Protein AF-A0A623MMV1-F1 (afdb_monomer_lite)

pLDDT: mean 96.51, std 3.62, range [70.44, 98.75]

Organism: Salmonella enterica (NCBI:txid28901)

Radius of gyration: 19.94 Å; chains: 1; bounding box: 43×32×54 Å

Sequence (131 aa):
MFVDGDFSKGQRKALGKLEQNYRNIKVIYNSDLNYSMYDKKLTTIYLENITKLEAQSASERDEVLLNGVKKSLEDVLKNNPEETLISSHNKDKGHLWFDFYRNLFLLKGSDVFLEAGKPGCHHLQPGGGCI

Foldseek 3Di:
DEDEDDDDPVRVVVLVVVCVVPVPDDYAYPVLDDLVVVKDFLLVVLVVVLVVQVPDDPVPHPPVVNVVSVVVNVVCVVPPRRDMPLNVLVVDPDPSVVVVVVVSDQVQALCSCVSRVPPPSVPRDGVHGHD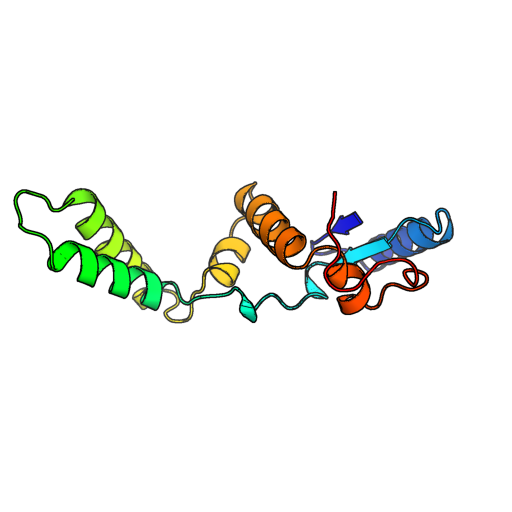

InterPro domains:
  IPR057545 Protein-arginine N-acetylglucosaminyltransferase SseK/NleB [PF24688] (1-131)

Structure (mmCIF, N/CA/C/O backbone):
data_AF-A0A623MMV1-F1
#
_entry.id   AF-A0A623MMV1-F1
#
loop_
_atom_site.group_PDB
_atom_site.id
_atom_site.type_symbol
_atom_site.label_atom_id
_atom_site.label_alt_id
_atom_site.label_comp_id
_atom_site.label_asym_id
_atom_site.label_entity_id
_atom_site.label_seq_id
_atom_site.pdbx_PDB_ins_code
_atom_site.Cartn_x
_atom_site.Cartn_y
_atom_site.Cartn_z
_atom_site.occupancy
_atom_site.B_iso_or_equiv
_atom_site.auth_seq_id
_atom_site.auth_comp_id
_atom_site.auth_asym_id
_atom_site.auth_atom_id
_atom_site.pdbx_PDB_model_num
ATOM 1 N N . MET A 1 1 ? 5.323 4.405 -17.449 1.00 96.88 1 MET A N 1
ATOM 2 C CA . MET A 1 1 ? 4.519 3.180 -17.265 1.00 96.88 1 MET A CA 1
ATOM 3 C C . MET A 1 1 ? 4.871 2.585 -15.920 1.00 96.88 1 MET A C 1
ATOM 5 O O . MET A 1 1 ? 5.975 2.080 -15.763 1.00 96.88 1 MET A O 1
ATOM 9 N N . PHE A 1 2 ? 3.958 2.694 -14.965 1.00 98.12 2 PHE A N 1
ATOM 10 C CA . PHE A 1 2 ? 4.076 2.070 -13.653 1.00 98.12 2 PHE A CA 1
ATOM 11 C C . PHE A 1 2 ? 3.477 0.663 -13.725 1.00 98.12 2 PHE A C 1
ATOM 13 O O . PHE A 1 2 ? 2.348 0.512 -14.192 1.00 98.12 2 PHE A O 1
ATOM 20 N N . VAL A 1 3 ? 4.259 -0.359 -13.380 1.00 97.75 3 VAL A N 1
ATOM 21 C CA . VAL A 1 3 ? 3.890 -1.770 -13.552 1.00 97.75 3 VAL A CA 1
ATOM 22 C C . VAL A 1 3 ? 4.239 -2.579 -12.316 1.00 97.75 3 VAL A C 1
ATOM 24 O O . VAL A 1 3 ? 5.187 -2.267 -11.602 1.00 97.75 3 VAL A O 1
ATOM 27 N N . ASP A 1 4 ? 3.511 -3.664 -12.102 1.00 96.88 4 ASP A N 1
ATOM 28 C CA . ASP A 1 4 ? 3.825 -4.648 -11.076 1.00 96.88 4 ASP A CA 1
ATOM 29 C C . ASP A 1 4 ? 3.196 -5.997 -11.446 1.00 96.88 4 ASP A C 1
ATOM 31 O O . ASP A 1 4 ? 2.317 -6.067 -12.311 1.00 96.88 4 ASP A O 1
ATOM 35 N N . GLY A 1 5 ? 3.699 -7.067 -10.842 1.00 93.62 5 GLY A N 1
ATOM 36 C CA . GLY A 1 5 ? 3.319 -8.444 -11.121 1.00 93.62 5 GLY A CA 1
ATOM 37 C C . GLY A 1 5 ? 4.522 -9.373 -11.269 1.00 93.62 5 GLY A C 1
ATOM 38 O O . GLY A 1 5 ? 5.667 -8.949 -11.464 1.00 93.62 5 GLY A O 1
ATOM 39 N N . ASP A 1 6 ? 4.244 -10.675 -11.216 1.00 95.69 6 ASP A N 1
ATOM 40 C CA . ASP A 1 6 ? 5.247 -11.727 -11.392 1.00 95.69 6 ASP A CA 1
ATOM 41 C C . ASP A 1 6 ? 5.625 -11.897 -12.876 1.00 95.69 6 ASP A C 1
ATOM 43 O O . ASP A 1 6 ? 5.226 -12.833 -13.571 1.00 95.69 6 ASP A O 1
ATOM 47 N N . PHE A 1 7 ? 6.346 -10.907 -13.408 1.00 97.44 7 PHE A N 1
ATOM 48 C CA . PHE A 1 7 ? 6.806 -10.910 -14.791 1.00 97.44 7 PHE A CA 1
ATOM 49 C C . PHE A 1 7 ? 7.976 -11.872 -14.991 1.00 97.44 7 PHE A C 1
ATOM 51 O O . PHE A 1 7 ? 9.051 -11.717 -14.401 1.00 97.44 7 PHE A O 1
ATOM 58 N N . SER A 1 8 ? 7.825 -12.772 -15.960 1.00 98.12 8 SER A N 1
ATOM 59 C CA . SER A 1 8 ? 8.913 -13.614 -16.452 1.00 98.12 8 SER A CA 1
ATOM 60 C C . SER A 1 8 ? 10.087 -12.788 -16.995 1.00 98.12 8 SER A C 1
ATOM 62 O O . SER A 1 8 ? 9.943 -11.652 -17.461 1.00 98.12 8 SER A O 1
ATOM 64 N N . LYS A 1 9 ? 11.274 -13.408 -17.052 1.00 97.81 9 LYS A N 1
ATOM 65 C CA . LYS A 1 9 ? 12.470 -12.803 -17.672 1.00 97.81 9 LYS A CA 1
ATOM 66 C C . LYS A 1 9 ? 12.211 -12.342 -19.114 1.00 97.81 9 LYS A C 1
ATOM 68 O O . LYS A 1 9 ? 12.740 -11.315 -19.529 1.00 97.81 9 LYS A O 1
ATOM 73 N N . GLY A 1 10 ? 11.405 -13.090 -19.874 1.00 98.50 10 GLY A N 1
ATOM 74 C CA . GLY A 1 10 ? 11.031 -12.739 -21.247 1.00 98.50 10 GLY A CA 1
ATOM 75 C C . GLY A 1 10 ? 10.174 -11.473 -21.318 1.00 98.50 10 GLY A C 1
ATOM 76 O O . GLY A 1 10 ? 10.473 -10.578 -22.106 1.00 98.50 10 GLY A O 1
ATOM 77 N N . GLN A 1 11 ? 9.170 -11.354 -20.445 1.00 98.50 11 GLN A N 1
ATOM 78 C CA . GLN A 1 11 ? 8.321 -10.160 -20.351 1.00 98.50 11 GLN A CA 1
ATOM 79 C C . GLN A 1 11 ? 9.123 -8.925 -19.919 1.00 98.50 11 GLN A 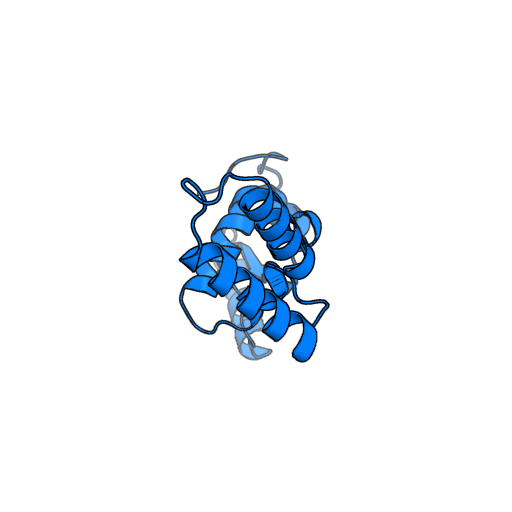C 1
ATOM 81 O O . GLN A 1 11 ? 9.003 -7.875 -20.546 1.00 98.50 11 GLN A O 1
ATOM 86 N N . ARG A 1 12 ? 10.020 -9.055 -18.930 1.00 98.19 12 ARG A N 1
ATOM 87 C CA . ARG A 1 12 ? 10.913 -7.954 -18.517 1.00 98.19 12 ARG A CA 1
ATOM 88 C C . ARG A 1 12 ? 11.840 -7.499 -19.651 1.00 98.19 12 ARG A C 1
ATOM 90 O O . ARG A 1 12 ? 12.029 -6.301 -19.843 1.00 98.19 12 ARG A O 1
ATOM 97 N N . LYS A 1 13 ? 12.365 -8.429 -20.462 1.00 98.38 13 LYS A N 1
ATOM 98 C CA . LYS A 1 13 ? 13.133 -8.088 -21.678 1.00 98.38 13 LYS A CA 1
ATOM 99 C C . LYS A 1 13 ? 12.283 -7.350 -22.715 1.00 98.38 13 LYS A C 1
ATOM 101 O O . LYS A 1 13 ? 12.775 -6.409 -23.332 1.00 98.38 13 LYS A O 1
ATOM 106 N N . ALA A 1 14 ? 11.027 -7.752 -22.907 1.00 98.56 14 ALA A N 1
ATOM 107 C CA . ALA A 1 14 ? 10.112 -7.074 -23.824 1.00 98.56 14 ALA A CA 1
ATOM 108 C C . ALA A 1 14 ? 9.802 -5.638 -23.366 1.00 98.56 14 ALA A C 1
ATOM 110 O O . ALA A 1 14 ? 9.847 -4.722 -24.185 1.00 98.56 14 ALA A O 1
ATOM 111 N N . LEU A 1 15 ? 9.587 -5.427 -22.061 1.00 98.38 15 LEU A N 1
ATOM 112 C CA . LEU A 1 15 ? 9.450 -4.093 -21.463 1.00 98.38 15 LEU A CA 1
ATOM 113 C C . LEU A 1 15 ? 10.713 -3.244 -21.679 1.00 98.38 15 LEU A C 1
ATOM 115 O O . LEU A 1 15 ? 10.612 -2.094 -22.091 1.00 98.38 15 LEU A O 1
ATOM 119 N N . GLY A 1 16 ? 11.906 -3.821 -21.512 1.00 97.75 16 GLY A N 1
ATOM 120 C CA . GLY A 1 16 ? 13.158 -3.121 -21.827 1.00 97.75 16 GLY A CA 1
ATOM 121 C C . GLY A 1 16 ? 13.284 -2.747 -23.310 1.00 97.75 16 GLY A C 1
ATOM 122 O O . GLY A 1 16 ? 13.710 -1.642 -23.642 1.00 97.75 16 GLY A O 1
ATOM 123 N N . LYS A 1 17 ? 12.859 -3.628 -24.225 1.00 98.31 17 LYS A N 1
ATOM 124 C CA . LYS A 1 17 ? 12.825 -3.327 -25.667 1.00 98.31 17 LYS A CA 1
ATOM 125 C C . LYS A 1 17 ? 11.829 -2.209 -25.995 1.00 98.31 17 LYS A C 1
ATOM 127 O O . LYS A 1 17 ? 12.103 -1.398 -26.875 1.00 98.31 17 LYS A O 1
ATOM 132 N N . LEU A 1 18 ? 10.707 -2.129 -25.277 1.00 98.38 18 LEU A N 1
ATOM 133 C CA . LEU A 1 18 ? 9.758 -1.021 -25.395 1.00 98.38 18 LEU A CA 1
ATOM 134 C C . LEU A 1 18 ? 10.416 0.320 -25.028 1.00 98.38 18 LEU A C 1
ATOM 136 O O . LEU A 1 18 ? 10.291 1.274 -25.792 1.00 98.38 18 LEU A O 1
ATOM 140 N N . GLU A 1 19 ? 11.173 0.379 -23.926 1.00 97.88 19 GLU A N 1
ATOM 141 C CA . GLU A 1 19 ? 11.927 1.586 -23.533 1.00 97.88 19 GLU A CA 1
ATOM 142 C C . GLU A 1 19 ? 13.009 1.976 -24.557 1.00 97.88 19 GLU A C 1
ATOM 144 O O . GLU A 1 19 ? 13.289 3.159 -24.752 1.00 97.88 19 GLU A O 1
ATOM 149 N N . GLN A 1 20 ? 13.618 0.999 -25.240 1.00 97.25 20 GLN A N 1
ATOM 150 C CA . GLN A 1 20 ? 14.597 1.253 -26.305 1.00 97.25 20 GLN A CA 1
ATOM 151 C C . GLN A 1 20 ? 13.943 1.809 -27.575 1.00 97.25 20 GLN A C 1
ATOM 153 O O . GLN A 1 20 ? 14.456 2.761 -28.166 1.00 97.25 20 GLN A O 1
ATOM 158 N N . ASN A 1 21 ? 12.815 1.222 -27.983 1.00 98.25 21 ASN A N 1
ATOM 159 C CA . ASN A 1 21 ? 12.070 1.632 -29.173 1.00 98.25 21 ASN A CA 1
ATOM 160 C C . ASN A 1 21 ? 11.456 3.029 -29.006 1.00 98.25 21 ASN A C 1
ATOM 162 O O . ASN A 1 21 ? 11.416 3.803 -29.961 1.00 98.25 21 ASN A O 1
ATOM 166 N N . TYR A 1 22 ? 11.015 3.365 -27.793 1.00 97.75 22 TYR A N 1
ATOM 167 C CA . TYR A 1 22 ? 10.395 4.644 -27.466 1.00 97.75 22 TYR A CA 1
ATOM 168 C C . TYR A 1 22 ? 11.121 5.274 -26.278 1.00 97.75 22 TYR A C 1
ATOM 170 O O . TYR A 1 22 ? 10.785 5.034 -25.122 1.00 97.75 22 TYR A O 1
ATOM 178 N N . ARG A 1 23 ? 12.131 6.105 -26.562 1.00 94.69 23 ARG A N 1
ATOM 179 C CA . ARG A 1 23 ? 13.074 6.631 -25.550 1.00 94.69 23 ARG A CA 1
ATOM 180 C C . ARG A 1 23 ? 12.432 7.443 -24.418 1.00 94.69 23 ARG A C 1
ATOM 182 O O . ARG A 1 23 ? 13.049 7.607 -23.362 1.00 94.69 23 ARG A O 1
ATOM 189 N N . ASN A 1 24 ? 11.239 7.987 -24.643 1.00 95.56 24 ASN A N 1
ATOM 190 C CA . ASN A 1 24 ? 10.455 8.712 -23.644 1.00 95.56 24 ASN A CA 1
ATOM 191 C C . ASN A 1 24 ? 9.658 7.777 -22.719 1.00 95.56 24 ASN A C 1
ATOM 193 O O . ASN A 1 24 ? 9.278 8.198 -21.630 1.00 95.56 24 ASN A O 1
ATOM 197 N N . ILE A 1 25 ? 9.430 6.517 -23.102 1.00 97.88 25 ILE A N 1
ATOM 198 C CA . ILE A 1 25 ? 8.807 5.528 -22.224 1.00 97.88 25 ILE A CA 1
ATOM 199 C C . ILE A 1 25 ? 9.807 5.137 -21.140 1.00 97.88 25 ILE A C 1
ATOM 201 O O . ILE A 1 25 ? 10.934 4.729 -21.419 1.00 97.88 25 ILE A O 1
ATOM 205 N N . LYS A 1 26 ? 9.358 5.250 -19.889 1.00 97.94 26 LYS A N 1
ATOM 206 C CA . LYS A 1 26 ? 10.044 4.735 -18.705 1.00 97.94 26 LYS A CA 1
ATOM 207 C C . LYS A 1 26 ? 9.155 3.694 -18.043 1.00 97.94 26 LYS A C 1
ATOM 209 O O . LYS A 1 26 ? 8.024 4.009 -17.668 1.00 97.94 26 LYS A O 1
ATOM 214 N N . VAL A 1 27 ? 9.638 2.463 -17.939 1.00 98.31 27 VAL A N 1
ATOM 215 C CA . VAL A 1 27 ? 8.976 1.377 -17.205 1.00 98.31 27 VAL A CA 1
ATOM 216 C C . VAL A 1 27 ? 9.512 1.378 -15.778 1.00 98.31 27 VAL A C 1
ATOM 218 O O . VAL A 1 27 ? 10.721 1.275 -15.578 1.00 98.31 27 VAL A O 1
ATOM 221 N N . ILE A 1 28 ? 8.624 1.531 -14.802 1.00 98.44 28 ILE A N 1
ATOM 222 C CA . ILE A 1 28 ? 8.944 1.571 -13.373 1.00 98.44 28 ILE A CA 1
ATOM 223 C C . ILE A 1 28 ? 8.225 0.398 -12.718 1.00 98.44 28 ILE A C 1
ATOM 225 O O . ILE A 1 28 ? 6.998 0.328 -12.803 1.00 98.44 28 ILE A O 1
ATOM 229 N N . TYR A 1 29 ? 8.978 -0.515 -12.104 1.00 98.25 29 TYR A N 1
ATOM 230 C CA . TYR A 1 29 ? 8.395 -1.610 -11.337 1.00 98.25 29 TYR A CA 1
ATOM 231 C C . TYR A 1 29 ? 8.080 -1.119 -9.923 1.00 98.25 29 TYR A C 1
ATOM 233 O O . TYR A 1 29 ? 8.927 -0.503 -9.284 1.00 98.25 29 TYR A O 1
ATOM 241 N N . ASN A 1 30 ? 6.881 -1.406 -9.421 1.00 97.62 30 ASN A N 1
ATOM 242 C CA . ASN A 1 30 ? 6.474 -1.063 -8.054 1.00 97.62 30 ASN A CA 1
ATOM 243 C C . ASN A 1 30 ? 7.431 -1.620 -6.992 1.00 97.62 30 ASN A C 1
ATOM 245 O O . ASN A 1 30 ? 7.735 -0.938 -6.020 1.00 97.62 30 ASN A O 1
ATOM 249 N N . SER A 1 31 ? 7.975 -2.816 -7.234 1.00 95.81 31 SER A N 1
ATOM 250 C CA . SER A 1 31 ? 8.984 -3.455 -6.383 1.00 95.81 31 SER A CA 1
ATOM 251 C C . SER A 1 31 ? 10.283 -2.662 -6.227 1.00 95.81 31 SER A C 1
ATOM 253 O O . SER A 1 31 ? 11.042 -2.936 -5.302 1.00 95.81 31 SER A O 1
ATOM 255 N N . ASP A 1 32 ? 10.562 -1.725 -7.136 1.00 96.81 32 ASP A N 1
ATOM 256 C CA . ASP A 1 32 ? 11.799 -0.939 -7.144 1.00 96.81 32 ASP A CA 1
ATOM 257 C C . ASP A 1 32 ? 11.650 0.370 -6.346 1.00 96.81 32 ASP A C 1
ATOM 259 O O . ASP A 1 32 ? 12.613 1.123 -6.214 1.00 96.81 32 ASP A O 1
ATOM 263 N N . LEU A 1 33 ? 10.452 0.656 -5.823 1.00 97.81 33 LEU A N 1
ATOM 264 C CA . LEU A 1 33 ? 10.133 1.866 -5.071 1.00 97.81 33 LEU A CA 1
ATOM 265 C C . LEU A 1 33 ? 9.920 1.550 -3.588 1.00 97.81 33 LEU A C 1
ATOM 267 O O . LEU A 1 33 ? 9.313 0.543 -3.220 1.00 97.81 33 LEU A O 1
ATOM 271 N N . ASN A 1 34 ? 10.380 2.447 -2.717 1.00 97.81 34 ASN A N 1
ATOM 272 C CA . ASN A 1 34 ? 10.185 2.335 -1.281 1.00 97.81 34 ASN A CA 1
ATOM 273 C C . ASN A 1 34 ? 9.046 3.240 -0.801 1.00 97.81 34 ASN A C 1
ATOM 275 O O . ASN A 1 34 ? 9.155 4.469 -0.782 1.00 97.81 34 ASN A O 1
ATOM 279 N N . TYR A 1 35 ? 7.974 2.618 -0.324 1.00 98.12 35 TYR A N 1
ATOM 280 C CA . TYR A 1 35 ? 6.801 3.306 0.210 1.00 98.12 35 TYR A CA 1
ATOM 281 C C . TYR A 1 35 ? 6.699 3.274 1.738 1.00 98.12 35 TYR A C 1
ATOM 283 O O . TYR A 1 35 ? 5.721 3.782 2.280 1.00 98.12 35 TYR A O 1
ATOM 291 N N . SER A 1 36 ? 7.694 2.727 2.448 1.00 97.06 36 SER A N 1
ATOM 292 C CA . SER A 1 36 ? 7.628 2.530 3.905 1.00 97.06 36 SER A CA 1
ATOM 293 C C . SER A 1 36 ? 7.376 3.817 4.695 1.00 97.06 36 SER A C 1
ATOM 295 O O . SER A 1 36 ? 6.750 3.777 5.749 1.00 97.06 36 SER A O 1
ATOM 297 N N . MET A 1 37 ? 7.798 4.968 4.165 1.00 97.88 37 MET A N 1
ATOM 298 C CA . MET A 1 37 ? 7.551 6.282 4.770 1.00 97.88 37 MET A CA 1
ATOM 299 C C . MET A 1 37 ? 6.068 6.680 4.828 1.00 97.88 37 MET A C 1
ATOM 301 O O . MET A 1 37 ? 5.708 7.553 5.612 1.00 97.88 37 MET A O 1
ATOM 305 N N . TYR A 1 38 ? 5.218 6.062 4.005 1.00 98.12 38 TYR A N 1
ATOM 306 C CA . TYR A 1 38 ? 3.768 6.273 3.991 1.00 98.12 38 TYR A CA 1
ATOM 307 C C . TYR A 1 38 ? 3.005 5.144 4.688 1.00 98.12 38 TYR A C 1
ATOM 309 O O . TYR A 1 38 ? 1.775 5.162 4.721 1.00 98.12 38 TYR A O 1
ATOM 317 N N . ASP A 1 39 ? 3.712 4.140 5.206 1.00 98.38 39 ASP A N 1
ATOM 318 C CA . ASP A 1 39 ? 3.083 2.985 5.820 1.00 98.38 39 ASP A CA 1
ATOM 319 C C . ASP A 1 39 ? 2.694 3.252 7.277 1.00 98.38 39 ASP A C 1
ATOM 321 O O . ASP A 1 39 ? 3.282 4.082 7.974 1.00 98.38 39 ASP A O 1
ATOM 325 N N . LYS A 1 40 ? 1.702 2.508 7.761 1.00 98.62 40 LYS A N 1
ATOM 326 C CA . LYS A 1 40 ? 1.283 2.540 9.163 1.00 98.62 40 LYS A CA 1
ATOM 327 C C . LYS A 1 40 ? 0.710 1.189 9.565 1.00 98.62 40 LYS A C 1
ATOM 329 O O . LYS A 1 40 ? -0.051 0.585 8.811 1.00 98.62 40 LYS A O 1
ATOM 334 N N . LYS A 1 41 ? 1.053 0.723 10.768 1.00 98.62 41 LYS A N 1
ATOM 335 C CA . LYS A 1 41 ? 0.494 -0.510 11.340 1.00 98.62 41 LYS A CA 1
ATOM 336 C C . LYS A 1 41 ? -1.020 -0.394 11.524 1.00 98.62 41 LYS A C 1
ATOM 338 O O . LYS A 1 41 ? -1.504 0.603 12.067 1.00 98.62 41 LYS A O 1
ATOM 343 N N . LEU A 1 42 ? -1.755 -1.440 11.143 1.00 98.50 42 LEU A N 1
ATOM 344 C CA . LEU A 1 42 ? -3.208 -1.499 11.329 1.00 98.50 42 LEU A CA 1
ATOM 345 C C . LEU A 1 42 ? -3.582 -1.519 12.813 1.00 98.50 42 LEU A C 1
ATOM 347 O O . LEU A 1 42 ? -4.526 -0.846 13.215 1.00 98.50 42 LEU A O 1
ATOM 351 N N . THR A 1 43 ? -2.792 -2.203 13.646 1.00 98.56 43 THR A N 1
ATOM 352 C CA . THR A 1 43 ? -2.977 -2.216 15.106 1.00 98.56 43 THR A CA 1
ATOM 353 C C . THR A 1 43 ? -2.958 -0.806 15.697 1.00 98.56 43 THR A C 1
ATOM 355 O O . THR A 1 43 ? -3.836 -0.460 16.485 1.00 98.56 43 THR A O 1
ATOM 358 N N . THR A 1 44 ? -2.023 0.045 15.261 1.00 98.69 44 THR A N 1
ATOM 359 C CA . THR A 1 44 ? -1.965 1.456 15.664 1.00 98.69 44 THR A CA 1
ATOM 360 C C . THR A 1 44 ? -3.222 2.215 15.239 1.00 98.69 44 THR A C 1
ATOM 362 O O . THR A 1 44 ? -3.823 2.898 16.061 1.00 98.69 44 THR A O 1
ATOM 365 N N . ILE A 1 45 ? -3.657 2.063 13.983 1.00 98.69 45 ILE A N 1
ATOM 366 C CA . ILE A 1 45 ? -4.859 2.736 13.461 1.00 98.69 45 ILE A CA 1
ATOM 367 C C . ILE A 1 45 ? -6.107 2.327 14.251 1.00 98.69 45 ILE A C 1
ATOM 369 O O . ILE A 1 45 ? -6.922 3.178 14.613 1.00 98.69 45 ILE A O 1
ATOM 373 N N . TYR A 1 46 ? -6.273 1.037 14.535 1.00 98.75 46 TYR A N 1
ATOM 374 C CA . TYR A 1 46 ? -7.439 0.546 15.260 1.00 98.75 46 TYR A CA 1
ATOM 375 C C . TYR A 1 46 ? -7.445 0.991 16.721 1.00 98.75 46 TYR A C 1
ATOM 377 O O . TYR A 1 46 ? -8.480 1.449 17.196 1.00 98.75 46 TYR A O 1
ATOM 385 N N . LEU A 1 47 ? -6.306 0.936 17.420 1.00 98.75 47 LEU A N 1
ATOM 386 C CA . LEU A 1 47 ? -6.207 1.404 18.807 1.00 98.75 47 LEU A CA 1
ATOM 387 C C . LEU A 1 47 ? -6.490 2.909 18.931 1.00 98.75 47 LEU A C 1
ATOM 389 O O . LEU A 1 47 ? -7.221 3.319 19.835 1.00 98.75 47 LEU A O 1
ATOM 393 N N . GLU A 1 48 ? -5.977 3.726 18.003 1.00 98.69 48 GLU A N 1
ATOM 394 C CA . GLU A 1 48 ? -6.274 5.164 17.938 1.00 98.69 48 GLU A CA 1
ATOM 395 C C . GLU A 1 48 ? -7.781 5.422 17.764 1.00 98.69 48 GLU A C 1
ATOM 397 O O . GLU A 1 48 ? -8.354 6.255 18.468 1.00 98.69 48 GLU A O 1
ATOM 402 N N . ASN A 1 49 ? -8.446 4.685 16.865 1.00 98.62 49 ASN A N 1
ATOM 403 C CA . ASN A 1 49 ? -9.883 4.841 16.625 1.00 98.62 49 ASN A CA 1
ATOM 404 C C . ASN A 1 49 ? -10.742 4.329 17.786 1.00 98.62 49 ASN A C 1
ATOM 406 O O . ASN A 1 49 ? -11.709 4.995 18.146 1.00 98.62 49 ASN A O 1
ATOM 410 N N . ILE A 1 50 ? -10.384 3.198 18.402 1.00 98.69 50 ILE A N 1
ATOM 411 C CA . ILE A 1 50 ? -11.068 2.683 19.599 1.00 98.69 50 ILE A CA 1
ATOM 412 C C . ILE A 1 50 ? -10.983 3.716 20.719 1.00 98.69 50 ILE A C 1
ATOM 414 O O . ILE A 1 50 ? -12.014 4.103 21.256 1.00 98.69 50 ILE A O 1
ATOM 418 N N . THR A 1 51 ? -9.783 4.234 20.999 1.00 98.62 51 THR A N 1
ATOM 419 C CA . THR A 1 51 ? -9.575 5.260 22.032 1.00 98.62 51 THR A CA 1
ATOM 420 C C . THR A 1 51 ? -10.417 6.503 21.751 1.00 98.62 51 THR A C 1
ATOM 422 O O . THR A 1 51 ? -11.082 7.026 22.644 1.00 98.62 51 THR A O 1
ATOM 425 N N . LYS A 1 52 ? -10.433 6.965 20.494 1.00 98.31 52 LYS A N 1
ATOM 426 C CA . LYS A 1 52 ? -11.221 8.128 20.075 1.00 98.31 52 LYS A CA 1
ATOM 427 C C . LYS A 1 52 ? -12.727 7.909 20.248 1.00 98.31 52 LYS A C 1
ATOM 429 O O . LYS A 1 52 ? -13.409 8.821 20.704 1.00 98.31 52 LYS A O 1
ATOM 434 N N . LEU A 1 53 ? -13.244 6.735 19.884 1.00 98.19 53 LEU A N 1
ATOM 435 C CA . LEU A 1 53 ? -14.663 6.392 20.023 1.00 98.19 53 LEU A CA 1
ATOM 436 C C . LEU A 1 53 ? -15.048 6.216 21.497 1.00 98.19 53 LEU A C 1
ATOM 438 O O . LEU A 1 53 ? -16.064 6.744 21.935 1.00 98.19 53 LEU A O 1
ATOM 442 N N . GLU A 1 54 ? -14.225 5.535 22.292 1.00 97.56 54 GLU A N 1
ATOM 443 C CA . GLU A 1 54 ? -14.478 5.318 23.721 1.00 97.56 54 GLU A CA 1
ATOM 444 C C . GLU A 1 54 ? -14.417 6.609 24.549 1.00 97.56 54 GLU A C 1
ATOM 446 O O . GLU A 1 54 ? -15.078 6.700 25.582 1.00 97.56 54 GLU A O 1
ATOM 451 N N . ALA A 1 55 ? -13.706 7.634 24.072 1.00 98.00 55 ALA A N 1
ATOM 452 C CA . ALA A 1 55 ? -13.721 8.967 24.669 1.00 98.00 55 ALA A CA 1
ATOM 453 C C . ALA A 1 55 ? -15.043 9.733 24.446 1.00 98.00 55 ALA A C 1
ATOM 455 O O . ALA A 1 55 ? -15.304 10.710 25.147 1.00 98.00 55 ALA A O 1
ATOM 456 N N . GLN A 1 56 ? -15.879 9.320 23.486 1.00 97.69 56 GLN A N 1
ATOM 457 C CA . GLN A 1 56 ? -17.188 9.934 23.238 1.00 97.69 56 GLN A CA 1
ATOM 458 C C . GLN A 1 56 ? -18.237 9.458 24.247 1.00 97.69 56 GLN A C 1
ATOM 460 O O . GLN A 1 56 ? -18.148 8.350 24.792 1.00 97.69 56 GLN A O 1
ATOM 465 N N . SER A 1 57 ? -19.271 10.279 24.448 1.00 96.94 57 SER A N 1
ATOM 466 C CA . SER A 1 57 ? -20.451 9.893 25.219 1.00 96.94 57 SER A CA 1
ATOM 467 C C . SER A 1 57 ? -21.189 8.735 24.535 1.00 96.94 57 SER A C 1
ATOM 469 O O . SER A 1 57 ? -21.224 8.648 23.309 1.00 96.94 57 SER A O 1
ATOM 471 N N . ALA A 1 58 ? -21.813 7.844 25.311 1.00 94.75 58 ALA A N 1
ATOM 472 C CA . ALA A 1 58 ? -22.522 6.686 24.752 1.00 94.75 58 ALA A CA 1
ATOM 473 C C . ALA A 1 58 ? -23.661 7.080 23.790 1.00 94.75 58 ALA A C 1
ATOM 475 O O . ALA A 1 58 ? -23.981 6.331 22.877 1.00 94.75 58 ALA A O 1
ATOM 476 N N . SER A 1 59 ? -24.257 8.262 23.975 1.00 95.50 59 SER A N 1
ATOM 477 C CA . SER A 1 59 ? -25.306 8.798 23.100 1.00 95.50 59 SER A CA 1
ATOM 478 C C . SER A 1 59 ? -24.803 9.288 21.740 1.00 95.50 59 SER A C 1
ATOM 480 O O . SER A 1 59 ? -25.601 9.403 20.817 1.00 95.50 59 SER A O 1
ATOM 482 N N . GLU A 1 60 ? -23.514 9.603 21.611 1.00 96.44 60 GLU A N 1
ATOM 483 C CA . GLU A 1 60 ? -22.910 10.131 20.376 1.00 96.44 60 GLU A CA 1
ATOM 484 C C . GLU A 1 60 ? -21.991 9.115 19.692 1.00 96.44 60 GLU A C 1
ATOM 486 O O . GLU A 1 60 ? -21.598 9.300 18.539 1.00 96.44 60 GLU A O 1
ATOM 491 N N . ARG A 1 61 ? -21.620 8.055 20.411 1.00 97.75 61 ARG A N 1
ATOM 492 C CA . ARG A 1 61 ? -20.677 7.050 19.948 1.00 97.75 61 ARG A CA 1
ATOM 493 C C . ARG A 1 61 ? -21.304 6.143 18.898 1.00 97.75 61 ARG A C 1
ATOM 495 O O . ARG A 1 61 ? -22.358 5.548 19.113 1.00 97.75 61 ARG A O 1
ATOM 502 N N . ASP A 1 62 ? -20.589 5.950 17.794 1.00 98.12 62 ASP A N 1
ATOM 503 C CA . ASP A 1 62 ? -20.924 4.912 16.822 1.00 98.12 62 ASP A CA 1
ATOM 504 C C . ASP A 1 62 ? -20.503 3.532 17.357 1.00 98.12 62 ASP A C 1
ATOM 506 O O . ASP A 1 62 ? -19.370 3.074 17.178 1.00 98.12 62 ASP A O 1
ATOM 510 N N . GLU A 1 63 ? -21.428 2.874 18.056 1.00 97.75 63 GLU A N 1
ATOM 511 C CA . GLU A 1 63 ? -21.221 1.538 18.625 1.00 97.75 63 GLU A CA 1
ATOM 512 C C . GLU A 1 63 ? -21.052 0.452 17.549 1.00 97.75 63 GLU A C 1
ATOM 514 O O . GLU A 1 63 ? -20.376 -0.554 17.780 1.00 97.75 63 GLU A O 1
ATOM 519 N N . VAL A 1 64 ? -21.618 0.635 16.350 1.00 98.12 64 VAL A N 1
ATOM 520 C CA . VAL A 1 64 ? -21.443 -0.326 15.249 1.00 98.12 64 VAL A CA 1
ATOM 521 C C . VAL A 1 64 ? -20.008 -0.261 14.743 1.00 98.12 64 VAL A C 1
ATOM 523 O O . VAL A 1 64 ? -19.343 -1.297 14.636 1.00 98.12 64 VAL A O 1
ATOM 526 N N . LEU A 1 65 ? -19.500 0.949 14.503 1.00 98.25 65 LEU A N 1
ATOM 527 C CA . LEU A 1 65 ? -18.112 1.160 14.113 1.00 98.25 65 LEU A CA 1
ATOM 528 C C . LEU A 1 65 ? -17.149 0.692 15.207 1.00 98.25 65 LEU A C 1
ATOM 530 O O . LEU A 1 65 ? -16.193 -0.016 14.894 1.00 98.25 65 LEU A O 1
ATOM 534 N N . LEU A 1 66 ? -17.404 1.016 16.481 1.00 98.62 66 LEU A N 1
ATOM 535 C CA . LEU A 1 66 ? -16.542 0.589 17.589 1.00 98.62 66 LEU A CA 1
ATOM 536 C C . LEU A 1 66 ? -16.399 -0.938 17.637 1.00 98.62 66 LEU A C 1
ATOM 538 O O . LEU A 1 66 ? -15.281 -1.456 17.701 1.00 98.62 66 LEU A O 1
ATOM 542 N N . ASN A 1 67 ? -17.516 -1.663 17.567 1.00 98.38 67 ASN A N 1
ATOM 543 C CA . ASN A 1 67 ? -17.502 -3.124 17.580 1.00 98.38 67 ASN A CA 1
ATOM 544 C C . ASN A 1 67 ? -16.828 -3.703 16.326 1.00 98.38 67 ASN A C 1
ATOM 546 O O . ASN A 1 67 ? -16.069 -4.670 16.424 1.00 98.38 67 ASN A O 1
ATOM 550 N N . GLY A 1 68 ? -17.033 -3.081 15.159 1.00 98.69 68 GLY A N 1
ATOM 551 C CA . GLY A 1 68 ? -16.357 -3.456 13.915 1.00 98.69 68 GLY A CA 1
ATOM 552 C C . GLY A 1 68 ? -14.835 -3.284 13.976 1.00 98.69 68 GLY A C 1
ATOM 553 O O . GLY A 1 68 ? -14.091 -4.182 13.573 1.00 98.69 68 GLY A O 1
ATOM 554 N N . VAL A 1 69 ? -14.355 -2.167 14.531 1.00 98.56 69 VAL A N 1
ATOM 555 C CA . VAL A 1 69 ? -12.918 -1.893 14.695 1.00 98.56 69 VAL A CA 1
ATOM 556 C C . VAL A 1 69 ? -12.294 -2.836 15.725 1.00 98.56 69 VAL A C 1
ATOM 558 O O . VAL A 1 69 ? -11.220 -3.374 15.467 1.00 98.56 69 VAL A O 1
ATOM 561 N N . LYS A 1 70 ? -12.971 -3.110 16.851 1.00 98.69 70 LYS A N 1
ATOM 562 C CA . LYS A 1 70 ? -12.506 -4.093 17.849 1.00 98.69 70 LYS A CA 1
ATOM 563 C C . LYS A 1 70 ? -12.349 -5.487 17.247 1.00 98.69 70 LYS A C 1
ATOM 565 O O . LYS A 1 70 ? -11.315 -6.118 17.452 1.00 98.69 70 LYS A O 1
ATOM 570 N N . LYS A 1 71 ? -13.331 -5.932 16.458 1.00 98.62 71 LYS A N 1
ATOM 571 C CA . LYS A 1 71 ? -13.260 -7.215 15.751 1.00 98.62 71 LYS A CA 1
ATOM 572 C C . LYS A 1 71 ? -12.107 -7.251 14.744 1.00 98.62 71 LYS A C 1
ATOM 574 O O . LYS A 1 71 ? -11.341 -8.205 14.733 1.00 98.62 71 LYS A O 1
ATOM 579 N N . SER A 1 72 ? -11.940 -6.191 13.953 1.00 98.31 72 SER A N 1
ATOM 580 C CA . SER A 1 72 ? -10.845 -6.102 12.974 1.00 98.31 72 SER A CA 1
ATOM 581 C C . SER A 1 72 ? -9.470 -6.130 13.650 1.00 98.31 72 SER A C 1
ATOM 583 O O . SER A 1 72 ? -8.553 -6.794 13.173 1.00 98.31 72 SER A O 1
ATOM 585 N N . LEU A 1 73 ? -9.327 -5.453 14.794 1.00 98.62 73 LEU A N 1
ATOM 586 C CA . LEU A 1 73 ? -8.111 -5.504 15.603 1.00 98.62 73 LEU A CA 1
ATOM 587 C C . LEU A 1 73 ? -7.837 -6.913 16.133 1.00 98.62 73 LEU A C 1
ATOM 589 O O . LEU A 1 73 ? -6.702 -7.377 16.054 1.00 98.62 73 LEU A O 1
ATOM 593 N N . GLU A 1 74 ? -8.855 -7.593 16.658 1.00 98.56 74 GLU A N 1
ATOM 594 C CA . GLU A 1 74 ? -8.733 -8.975 17.125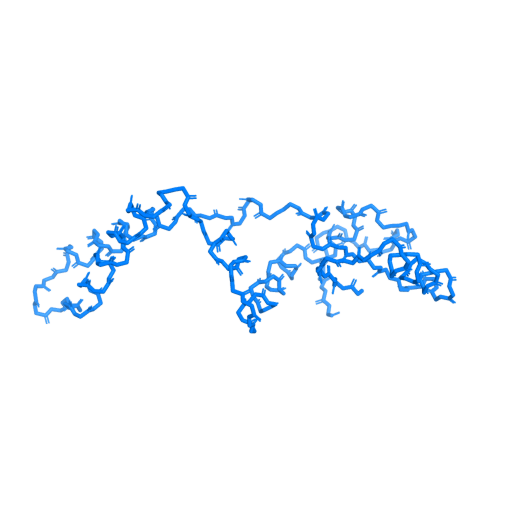 1.00 98.56 74 GLU A CA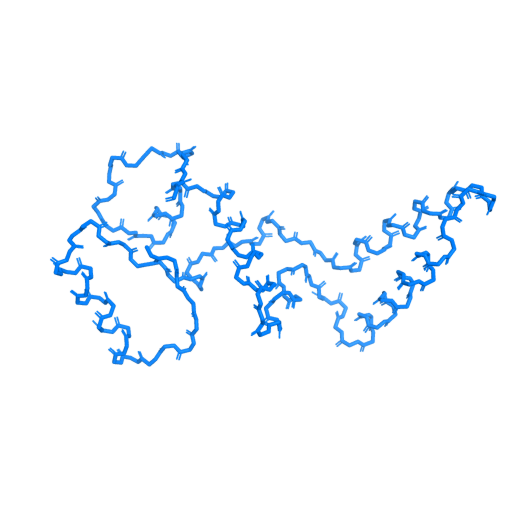 1
ATOM 595 C C . GLU A 1 74 ? -8.271 -9.909 15.996 1.00 98.56 74 GLU A C 1
ATOM 597 O O . GLU A 1 74 ? -7.355 -10.710 16.195 1.00 98.56 74 GLU A O 1
ATOM 602 N N . ASP A 1 75 ? -8.848 -9.770 14.801 1.00 98.31 75 ASP A N 1
ATOM 603 C CA . ASP A 1 75 ? -8.476 -10.564 13.630 1.00 98.31 75 ASP A CA 1
ATOM 604 C C . ASP A 1 75 ? -7.026 -10.291 13.190 1.00 98.31 75 ASP A C 1
ATOM 606 O O . ASP A 1 75 ? -6.283 -11.236 12.905 1.00 98.31 75 ASP A O 1
ATOM 610 N N . VAL A 1 76 ? -6.577 -9.030 13.196 1.00 98.00 76 VAL A N 1
ATOM 611 C CA . VAL A 1 76 ? -5.174 -8.678 12.907 1.00 98.00 76 VAL A CA 1
ATOM 612 C C . VAL A 1 76 ? -4.231 -9.265 13.957 1.00 98.00 76 VAL A C 1
ATOM 614 O O . VAL A 1 76 ? -3.234 -9.889 13.598 1.00 98.00 76 VAL A O 1
ATOM 617 N N . LEU A 1 77 ? -4.552 -9.145 15.248 1.00 98.12 77 LEU A N 1
ATOM 618 C CA . LEU A 1 77 ? -3.722 -9.685 16.331 1.00 98.12 77 LEU A CA 1
ATOM 619 C C . LEU A 1 77 ? -3.611 -11.217 16.294 1.00 98.12 77 LEU A C 1
ATOM 621 O O . LEU A 1 77 ? -2.581 -11.760 16.687 1.00 98.12 77 LEU A O 1
ATOM 625 N N . LYS A 1 78 ? -4.641 -11.921 15.814 1.00 98.38 78 LYS A N 1
ATOM 626 C CA . LYS A 1 78 ? -4.610 -13.384 15.658 1.00 98.38 78 LYS A CA 1
ATOM 627 C C . LYS A 1 78 ? -3.815 -13.841 14.438 1.00 98.38 78 LYS A C 1
ATOM 629 O O . LYS A 1 78 ? -3.145 -14.866 14.513 1.00 98.38 78 LYS A O 1
ATOM 634 N N . ASN A 1 79 ? -3.918 -13.122 13.320 1.00 97.31 79 ASN A N 1
ATOM 635 C CA . ASN A 1 79 ? -3.382 -13.578 12.036 1.00 97.31 79 ASN A CA 1
ATOM 636 C C . ASN A 1 79 ? -2.013 -12.971 11.698 1.00 97.31 79 ASN A C 1
ATOM 638 O O . ASN A 1 79 ? -1.112 -13.691 11.272 1.00 97.31 79 ASN A O 1
ATOM 642 N N . ASN A 1 80 ? -1.853 -11.653 11.849 1.00 97.38 80 ASN A N 1
ATOM 643 C CA . ASN A 1 80 ? -0.604 -10.945 11.575 1.00 97.38 80 ASN A CA 1
ATOM 644 C C . ASN A 1 80 ? -0.534 -9.602 12.340 1.00 97.38 80 ASN A C 1
ATOM 646 O O . ASN A 1 80 ? -0.910 -8.570 11.786 1.00 97.38 80 ASN A O 1
ATOM 650 N N . PRO A 1 81 ? -0.006 -9.570 13.578 1.00 97.56 81 PRO A N 1
ATOM 651 C CA . PRO A 1 81 ? 0.095 -8.342 14.381 1.00 97.56 81 PRO A CA 1
ATOM 652 C C . PRO A 1 81 ? 0.923 -7.215 13.744 1.00 97.56 81 PRO A C 1
ATOM 654 O O . PRO A 1 81 ? 0.754 -6.042 14.086 1.00 97.56 81 PRO A O 1
ATOM 657 N N . GLU A 1 82 ? 1.817 -7.575 12.822 1.00 97.94 82 GLU A N 1
ATOM 658 C CA . GLU A 1 82 ? 2.690 -6.653 12.097 1.00 97.94 82 GLU A CA 1
ATOM 659 C C . GLU A 1 82 ? 2.060 -6.153 10.791 1.00 97.94 82 GLU A C 1
ATOM 661 O O . GLU A 1 82 ? 2.728 -5.487 10.004 1.00 97.94 82 GLU A O 1
ATOM 666 N N . GLU A 1 83 ? 0.783 -6.461 10.539 1.00 98.19 83 GLU A N 1
ATOM 667 C CA . GLU A 1 83 ? 0.079 -5.983 9.357 1.00 98.19 83 GLU A CA 1
ATOM 668 C C . GLU A 1 83 ? -0.014 -4.454 9.323 1.00 98.19 83 GLU A C 1
ATOM 670 O O . GLU A 1 83 ? -0.272 -3.764 10.317 1.00 98.19 83 GLU A O 1
ATOM 675 N N . THR A 1 84 ? 0.200 -3.925 8.130 1.00 98.38 84 THR A N 1
ATOM 676 C CA . THR A 1 84 ? 0.283 -2.504 7.820 1.00 98.38 84 THR A CA 1
ATOM 677 C C . THR A 1 84 ? -0.680 -2.151 6.694 1.00 98.38 84 THR A C 1
ATOM 679 O O . THR A 1 84 ? -1.233 -3.039 6.044 1.00 98.38 84 THR A O 1
ATOM 682 N N . LEU A 1 85 ? -0.875 -0.858 6.433 1.00 97.94 85 LEU A N 1
ATOM 683 C CA . LEU A 1 85 ? -1.652 -0.399 5.282 1.00 97.94 85 LEU A CA 1
ATOM 684 C C . LEU A 1 85 ? -1.117 -1.011 3.984 1.00 97.94 85 LEU A C 1
ATOM 686 O O . LEU A 1 85 ? -1.891 -1.590 3.226 1.00 97.94 85 LEU A O 1
ATOM 690 N N . ILE A 1 86 ? 0.196 -0.945 3.756 1.00 97.31 86 ILE A N 1
ATOM 691 C CA . ILE A 1 86 ? 0.807 -1.465 2.528 1.00 97.31 86 ILE A CA 1
ATOM 692 C C . ILE A 1 86 ? 0.686 -2.990 2.452 1.00 97.31 86 ILE A C 1
ATOM 694 O O . ILE A 1 86 ? 0.242 -3.533 1.442 1.00 97.31 86 ILE A O 1
ATOM 698 N N . SER A 1 87 ? 1.066 -3.703 3.515 1.00 96.75 87 SER A N 1
ATOM 699 C CA . SER A 1 87 ? 1.055 -5.172 3.497 1.00 96.75 87 SER A CA 1
ATOM 700 C C . SER A 1 87 ? -0.355 -5.762 3.413 1.00 96.75 87 SER A C 1
ATOM 702 O O . SER A 1 87 ? -0.516 -6.828 2.820 1.00 96.75 87 SER A O 1
ATOM 704 N N . SER A 1 88 ? -1.366 -5.061 3.929 1.00 96.44 88 SER A N 1
ATOM 705 C CA . SER A 1 88 ? -2.774 -5.429 3.764 1.00 96.44 88 SER A CA 1
ATOM 706 C C . SER A 1 88 ? -3.220 -5.292 2.302 1.00 96.44 88 SER A C 1
ATOM 708 O O . SER A 1 88 ? -3.662 -6.274 1.707 1.00 96.44 88 SER A O 1
ATOM 710 N N . HIS A 1 89 ? -2.965 -4.142 1.660 1.00 96.31 89 HIS A N 1
ATOM 711 C CA . HIS A 1 89 ? -3.340 -3.910 0.253 1.00 96.31 89 HIS A CA 1
ATOM 712 C C . HIS A 1 89 ? -2.541 -4.767 -0.747 1.00 96.31 89 HIS A C 1
ATOM 714 O O . HIS A 1 89 ? -2.981 -4.970 -1.876 1.00 96.31 89 HIS A O 1
ATOM 720 N N . ASN A 1 90 ? -1.390 -5.318 -0.348 1.00 93.31 90 ASN A N 1
ATOM 721 C CA . ASN A 1 90 ? -0.641 -6.294 -1.150 1.00 93.31 90 ASN A CA 1
ATOM 722 C C . ASN A 1 90 ? -1.316 -7.664 -1.256 1.00 93.31 90 ASN A C 1
ATOM 724 O O . ASN A 1 90 ? -1.002 -8.435 -2.164 1.00 93.31 90 ASN A O 1
ATOM 728 N N . LYS A 1 91 ? -2.208 -8.000 -0.320 1.00 89.69 91 LYS A N 1
ATOM 729 C CA . LYS A 1 91 ? -2.952 -9.266 -0.351 1.00 89.69 91 LYS A CA 1
ATOM 730 C C . LYS A 1 91 ? -4.156 -9.195 -1.289 1.00 89.69 91 LYS A C 1
ATOM 732 O O . LYS A 1 91 ? -4.633 -10.240 -1.740 1.00 89.69 91 LYS A O 1
ATOM 737 N N . ASP A 1 92 ? -4.625 -7.989 -1.605 1.00 81.69 92 ASP A N 1
ATOM 738 C CA . ASP A 1 92 ? -5.758 -7.770 -2.492 1.00 81.69 92 ASP A CA 1
ATOM 739 C C . ASP A 1 92 ? -5.392 -8.033 -3.954 1.00 81.69 92 ASP A C 1
ATOM 741 O O . ASP A 1 92 ? -4.403 -7.537 -4.485 1.00 81.69 92 ASP A O 1
ATOM 745 N N . LYS A 1 93 ? -6.243 -8.795 -4.646 1.00 70.44 93 LYS A N 1
ATOM 746 C CA . LYS A 1 93 ? -6.072 -9.125 -6.076 1.00 70.44 93 LYS A CA 1
ATOM 747 C C . LYS A 1 93 ? -6.945 -8.279 -7.006 1.00 70.44 93 LYS A C 1
ATOM 749 O O . LYS A 1 93 ? -7.110 -8.617 -8.176 1.00 70.44 93 LYS A O 1
ATOM 754 N N . GLY A 1 94 ? -7.565 -7.232 -6.469 1.00 91.31 94 GLY A N 1
ATOM 755 C CA . GLY A 1 94 ? -8.562 -6.417 -7.154 1.00 91.31 94 GLY A CA 1
ATOM 756 C C . GLY A 1 94 ? -8.114 -4.978 -7.380 1.00 91.31 94 GLY A C 1
ATOM 757 O O . GLY A 1 94 ? -6.931 -4.648 -7.334 1.00 91.31 94 GLY A O 1
ATOM 758 N N . HIS A 1 95 ? -9.093 -4.104 -7.601 1.00 95.19 95 HIS A N 1
ATOM 759 C CA . HIS A 1 95 ? -8.834 -2.694 -7.882 1.00 95.19 95 HIS A CA 1
ATOM 760 C C . HIS A 1 95 ? -8.180 -1.939 -6.720 1.00 95.19 95 HIS A C 1
ATOM 762 O O . HIS A 1 95 ? -7.377 -1.040 -6.955 1.00 95.19 95 HIS A O 1
ATOM 768 N N . LEU A 1 96 ? -8.439 -2.366 -5.480 1.00 95.12 96 LEU A N 1
ATOM 769 C CA . LEU A 1 96 ? -7.862 -1.761 -4.278 1.00 95.12 96 LEU A CA 1
ATOM 770 C C . LEU A 1 96 ? -6.334 -1.717 -4.318 1.00 95.12 96 LEU A C 1
ATOM 772 O O . LEU A 1 96 ? -5.749 -0.715 -3.918 1.00 95.12 96 LEU A O 1
ATOM 776 N N . TRP A 1 97 ? -5.693 -2.749 -4.869 1.00 96.50 97 TRP A N 1
ATOM 777 C CA . TRP A 1 97 ? -4.242 -2.788 -5.000 1.00 96.50 97 TRP A CA 1
ATOM 778 C C . TRP A 1 97 ? -3.722 -1.676 -5.918 1.00 96.50 97 TRP A C 1
ATOM 780 O O . TRP A 1 97 ? -2.888 -0.864 -5.509 1.00 96.50 97 TRP A O 1
ATOM 790 N N . PHE A 1 98 ? -4.240 -1.581 -7.147 1.00 94.88 98 PHE A N 1
ATOM 791 C CA . PHE A 1 98 ? -3.746 -0.570 -8.081 1.00 94.88 98 PHE A CA 1
ATOM 792 C C . PHE A 1 98 ? -4.190 0.847 -7.708 1.00 94.88 98 PHE A C 1
ATOM 794 O O . PHE A 1 98 ? -3.471 1.793 -8.017 1.00 94.88 98 PHE A O 1
ATOM 801 N N . ASP A 1 99 ? -5.338 1.023 -7.047 1.00 97.00 99 ASP A N 1
ATOM 802 C CA . ASP A 1 99 ? -5.796 2.338 -6.594 1.00 97.00 99 ASP A CA 1
ATOM 803 C C . ASP A 1 99 ? -4.922 2.846 -5.437 1.00 97.00 99 ASP A C 1
ATOM 805 O O . ASP A 1 99 ? -4.487 4.000 -5.448 1.00 97.00 99 ASP A O 1
ATOM 809 N N . PHE A 1 100 ? -4.582 1.969 -4.486 1.00 98.00 100 PHE A N 1
ATOM 810 C CA . PHE A 1 100 ? -3.692 2.286 -3.370 1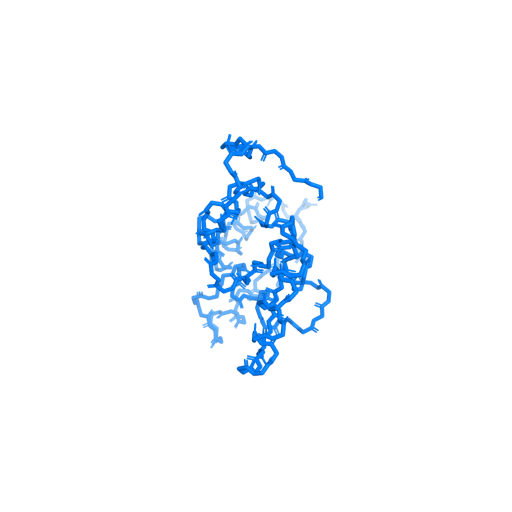.00 98.00 100 PHE A CA 1
ATOM 811 C C . PHE A 1 100 ? -2.299 2.703 -3.859 1.00 98.00 100 PHE A C 1
ATOM 813 O O . PHE A 1 100 ? -1.819 3.793 -3.537 1.00 98.00 100 PHE A O 1
ATOM 820 N N . TYR A 1 101 ? -1.674 1.889 -4.712 1.00 97.88 101 TYR A N 1
ATOM 821 C CA . TYR A 1 101 ? -0.341 2.192 -5.233 1.00 97.88 101 TYR A CA 1
ATOM 822 C C . TYR A 1 101 ? -0.318 3.365 -6.215 1.00 97.88 101 TYR A C 1
ATOM 824 O O . TYR A 1 101 ? 0.676 4.090 -6.257 1.00 97.88 101 TYR A O 1
ATOM 832 N N . ARG A 1 102 ? -1.408 3.626 -6.952 1.00 98.00 102 ARG A N 1
ATOM 833 C CA . ARG A 1 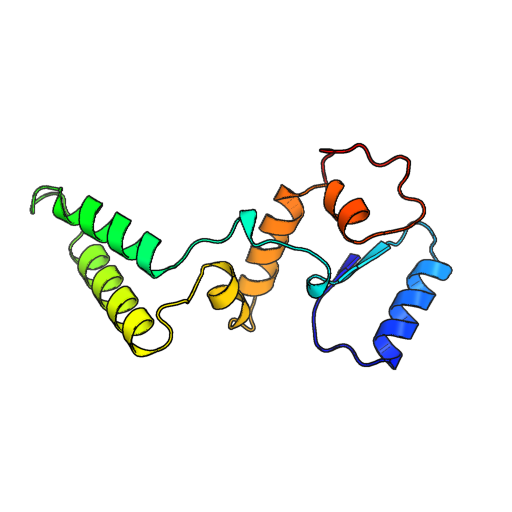102 ? -1.534 4.850 -7.761 1.00 98.00 102 ARG A CA 1
ATOM 834 C C . ARG A 1 102 ? -1.420 6.093 -6.883 1.00 98.00 102 ARG A C 1
ATOM 836 O O . ARG A 1 102 ? -0.679 7.007 -7.230 1.00 98.00 102 ARG A O 1
ATOM 843 N N . ASN A 1 103 ? -2.096 6.112 -5.736 1.00 98.12 103 ASN A N 1
ATOM 844 C CA . ASN A 1 103 ? -2.029 7.246 -4.815 1.00 98.12 103 ASN A CA 1
ATOM 845 C C . ASN A 1 103 ? -0.619 7.414 -4.235 1.00 98.12 103 ASN A C 1
ATOM 847 O O . ASN A 1 103 ? -0.090 8.523 -4.233 1.00 98.12 103 ASN A O 1
ATOM 851 N N . LEU A 1 104 ? 0.028 6.322 -3.815 1.00 98.25 104 LEU A N 1
ATOM 852 C CA . LEU A 1 104 ? 1.399 6.373 -3.298 1.00 98.25 104 LEU A CA 1
ATOM 853 C C . LEU A 1 104 ? 2.419 6.831 -4.353 1.00 98.25 104 LEU A C 1
ATOM 855 O O . LEU A 1 104 ? 3.342 7.582 -4.045 1.00 98.25 104 LEU A O 1
ATOM 859 N N . PHE A 1 105 ? 2.248 6.404 -5.604 1.00 98.19 105 PHE A N 1
ATOM 860 C CA . PHE A 1 105 ? 3.058 6.863 -6.730 1.00 98.19 105 PHE A CA 1
ATOM 861 C C . PHE A 1 105 ? 2.887 8.371 -6.959 1.00 98.19 105 PHE A C 1
ATOM 863 O O . PHE A 1 105 ? 3.873 9.089 -7.100 1.00 98.19 105 PHE A O 1
ATOM 870 N N . LEU A 1 106 ? 1.647 8.872 -6.927 1.00 98.19 106 LEU A N 1
ATOM 871 C CA . LEU A 1 106 ? 1.355 10.298 -7.095 1.00 98.19 106 LEU A CA 1
ATOM 872 C C . LEU A 1 106 ? 1.884 11.164 -5.943 1.00 98.19 106 LEU A C 1
ATOM 874 O O . LEU A 1 106 ? 2.292 12.293 -6.199 1.00 98.19 106 LEU A O 1
ATOM 878 N N . LEU A 1 107 ? 1.945 10.645 -4.709 1.00 98.00 107 LEU A N 1
ATOM 879 C CA . LEU A 1 107 ? 2.577 11.347 -3.580 1.00 98.00 107 LEU A CA 1
ATOM 880 C C . LEU A 1 107 ? 4.075 11.588 -3.796 1.00 98.00 107 LEU A C 1
ATOM 882 O O . LEU A 1 107 ? 4.597 12.610 -3.358 1.00 98.00 107 LEU A O 1
ATOM 886 N N . LYS A 1 108 ? 4.760 10.660 -4.470 1.00 97.69 108 LYS A N 1
ATOM 887 C CA . LYS A 1 108 ? 6.167 10.814 -4.862 1.00 97.69 108 LYS A CA 1
ATOM 888 C C . LYS A 1 108 ? 6.334 11.670 -6.126 1.00 97.69 108 LYS A C 1
ATOM 890 O O . LYS A 1 108 ? 7.395 12.247 -6.340 1.00 97.69 108 LYS A O 1
ATOM 895 N N . GLY A 1 109 ? 5.309 11.761 -6.974 1.00 97.12 109 GLY A N 1
ATOM 896 C CA . GLY A 1 109 ? 5.319 12.617 -8.161 1.00 97.12 109 GLY A CA 1
ATOM 897 C C . GLY A 1 109 ? 6.448 12.264 -9.133 1.00 97.12 109 GLY A C 1
ATOM 898 O O . GLY A 1 109 ? 6.677 11.097 -9.435 1.00 97.12 109 GLY A O 1
ATOM 899 N N . SER A 1 110 ? 7.167 13.270 -9.631 1.00 97.06 110 SER A N 1
ATOM 900 C CA . SER A 1 110 ? 8.307 13.081 -10.541 1.00 97.06 110 SER A CA 1
ATOM 901 C C . SER A 1 110 ? 9.500 12.355 -9.900 1.00 97.06 110 SER A C 1
ATOM 903 O O . SER A 1 110 ? 10.308 11.761 -10.621 1.00 97.06 110 SER A O 1
ATOM 905 N N . ASP A 1 111 ? 9.604 12.331 -8.568 1.00 96.50 111 ASP A N 1
ATOM 906 C CA . ASP A 1 111 ? 10.754 11.734 -7.877 1.00 96.50 111 ASP A CA 1
ATOM 907 C C . ASP A 1 111 ? 10.802 10.209 -8.033 1.00 96.50 111 ASP A C 1
ATOM 909 O O . ASP A 1 111 ? 11.885 9.627 -8.000 1.00 96.50 111 ASP A O 1
ATOM 913 N N . VAL A 1 112 ? 9.672 9.557 -8.340 1.00 96.75 112 VAL A N 1
ATOM 914 C CA . VAL A 1 112 ? 9.617 8.113 -8.660 1.00 96.75 112 VAL A CA 1
ATOM 915 C C . VAL A 1 112 ? 10.533 7.720 -9.820 1.00 96.75 112 VAL A C 1
ATOM 917 O O . VAL A 1 112 ? 11.054 6.608 -9.850 1.00 96.75 112 VAL A O 1
ATOM 920 N N . PHE A 1 113 ? 10.743 8.614 -10.792 1.00 96.50 113 PHE A N 1
ATOM 921 C CA . PHE A 1 113 ? 11.608 8.342 -11.940 1.00 96.50 113 PHE A CA 1
ATOM 922 C C . PHE A 1 113 ? 13.082 8.355 -11.531 1.00 96.50 113 PHE A C 1
ATOM 924 O O . PHE A 1 113 ? 13.876 7.590 -12.078 1.00 96.50 113 PHE A O 1
ATOM 931 N N . LEU A 1 114 ? 13.439 9.210 -10.571 1.00 93.81 114 LEU A N 1
ATOM 932 C CA . LEU A 1 114 ? 14.788 9.304 -10.022 1.00 93.81 114 LEU A CA 1
ATOM 933 C C . LEU A 1 114 ? 15.057 8.143 -9.058 1.00 93.81 114 LEU A C 1
ATOM 935 O O . LEU A 1 114 ? 16.089 7.488 -9.174 1.00 93.81 114 LEU A O 1
ATOM 939 N N . GLU A 1 115 ? 14.102 7.842 -8.175 1.00 95.19 115 GLU A N 1
ATOM 940 C CA . GLU A 1 115 ? 14.158 6.729 -7.221 1.00 95.19 115 GLU A CA 1
ATOM 941 C C . GLU A 1 115 ? 14.317 5.379 -7.930 1.00 95.19 115 GLU A C 1
ATOM 943 O O . GLU A 1 115 ? 15.194 4.597 -7.575 1.00 95.19 115 GLU A O 1
ATOM 948 N N . ALA A 1 116 ? 13.561 5.143 -9.007 1.00 95.81 116 ALA A N 1
ATOM 949 C CA . ALA A 1 116 ? 13.687 3.938 -9.830 1.00 95.81 116 ALA A CA 1
ATOM 950 C C . ALA A 1 116 ? 14.911 3.945 -10.775 1.00 95.81 116 ALA A C 1
ATOM 952 O O . ALA A 1 116 ? 15.022 3.089 -11.658 1.00 95.81 116 ALA A O 1
ATOM 953 N N . GLY A 1 117 ? 15.808 4.932 -10.662 1.00 94.50 117 GLY A N 1
ATOM 954 C CA . GLY A 1 117 ? 17.037 5.019 -11.453 1.00 94.50 117 GLY A CA 1
ATOM 955 C C . GLY A 1 117 ? 16.803 5.143 -12.961 1.00 94.50 117 GLY A C 1
ATOM 956 O O . GLY A 1 117 ? 17.604 4.647 -13.760 1.00 94.50 117 GLY A O 1
ATOM 957 N N . LYS A 1 118 ? 15.693 5.758 -13.393 1.00 95.44 118 LYS A N 1
ATOM 958 C CA . LYS A 1 118 ? 15.346 5.831 -14.817 1.00 95.44 118 LYS A CA 1
ATOM 959 C C . LYS A 1 118 ? 16.280 6.798 -15.562 1.00 95.44 118 LYS A C 1
ATOM 961 O O . LYS A 1 118 ? 16.353 7.981 -15.228 1.00 95.44 118 LYS A O 1
ATOM 966 N N . PRO A 1 119 ? 16.971 6.344 -16.626 1.00 92.38 119 PRO A N 1
ATOM 967 C CA . PRO A 1 119 ? 17.914 7.187 -17.349 1.00 92.38 119 PRO A CA 1
ATOM 968 C C . PRO A 1 119 ? 17.200 8.180 -18.273 1.00 92.38 119 PRO A C 1
ATOM 970 O O . PRO A 1 119 ? 16.126 7.902 -18.817 1.00 92.38 119 PRO A O 1
ATOM 973 N N . GLY A 1 120 ? 17.850 9.317 -18.537 1.00 90.12 120 GLY A N 1
ATOM 974 C CA . GLY A 1 120 ? 17.358 10.315 -19.494 1.00 90.12 120 GLY A CA 1
ATOM 975 C C . GLY A 1 120 ? 16.190 11.163 -18.982 1.00 90.12 120 GLY A C 1
ATOM 976 O O . GLY A 1 120 ? 15.482 11.754 -19.789 1.00 90.12 120 GLY A O 1
ATOM 977 N N . CYS A 1 121 ? 16.003 11.235 -17.663 1.00 92.19 121 CYS A N 1
ATOM 978 C CA . CYS A 1 121 ? 14.961 12.016 -16.991 1.00 92.19 121 CYS A CA 1
ATOM 979 C C . CYS A 1 121 ? 15.475 13.354 -16.416 1.00 92.19 121 CYS A C 1
ATOM 981 O O . CYS A 1 121 ? 14.880 13.896 -15.498 1.00 92.19 121 CYS A O 1
ATOM 983 N N . HIS A 1 122 ? 16.568 13.906 -16.955 1.00 80.88 122 HIS A N 1
ATOM 984 C CA . HIS A 1 122 ? 17.262 15.092 -16.417 1.00 80.88 122 HIS A CA 1
ATOM 985 C C . HIS A 1 122 ? 16.441 16.393 -16.435 1.00 80.88 122 HIS A C 1
ATOM 987 O O . HIS A 1 122 ? 16.798 17.339 -15.744 1.00 80.88 122 HIS A O 1
ATOM 993 N N . HIS A 1 123 ? 15.361 16.452 -17.217 1.00 91.25 123 HIS A N 1
ATOM 994 C CA . HIS A 1 123 ? 14.437 17.590 -17.231 1.00 91.25 123 HIS A CA 1
ATOM 995 C C . HIS A 1 123 ? 13.270 17.445 -16.243 1.00 91.25 123 HIS A C 1
ATOM 997 O O . HIS A 1 123 ? 12.475 18.374 -16.119 1.00 91.25 123 HIS A O 1
ATOM 1003 N N . LEU A 1 124 ? 13.136 16.301 -15.561 1.00 92.88 124 LEU A N 1
ATOM 1004 C CA . LEU A 1 124 ? 12.175 16.176 -14.470 1.00 92.88 124 LEU A CA 1
ATOM 1005 C C . LEU A 1 124 ? 12.704 16.952 -13.267 1.00 92.88 124 LEU A C 1
ATOM 1007 O O . LEU A 1 124 ? 13.853 16.782 -12.860 1.00 92.88 124 LEU A O 1
ATOM 1011 N N . GLN A 1 125 ? 11.865 17.825 -12.721 1.00 91.75 125 GLN A N 1
ATOM 1012 C CA . GLN A 1 125 ? 12.214 18.603 -11.541 1.00 91.75 125 GLN A CA 1
ATOM 1013 C C . GLN A 1 125 ? 12.008 17.754 -10.281 1.00 91.75 125 GLN A C 1
ATOM 1015 O O . GLN A 1 125 ? 10.953 17.121 -10.167 1.00 91.75 125 GLN A O 1
ATOM 1020 N N . PRO A 1 126 ? 12.963 17.758 -9.331 1.00 92.00 126 PRO A N 1
ATOM 1021 C CA . PRO A 1 126 ? 12.740 17.190 -8.007 1.00 92.00 126 PRO A CA 1
ATOM 1022 C C . PRO A 1 126 ? 11.509 17.813 -7.338 1.00 92.00 126 PRO A C 1
ATOM 1024 O O . PRO A 1 126 ? 11.329 19.031 -7.402 1.00 92.00 126 PRO A O 1
ATOM 1027 N N . GLY A 1 127 ? 10.652 16.992 -6.734 1.00 91.69 127 GLY A N 1
ATOM 1028 C CA . GLY A 1 127 ? 9.366 17.426 -6.175 1.00 91.69 127 GLY A CA 1
ATOM 1029 C C . GLY A 1 127 ? 8.328 17.861 -7.222 1.00 91.69 127 GLY A C 1
ATOM 1030 O O . GLY A 1 127 ? 7.311 18.461 -6.873 1.00 91.69 127 GLY A O 1
ATOM 1031 N N . GLY A 1 128 ? 8.573 17.597 -8.509 1.00 95.81 128 GLY A N 1
ATOM 1032 C CA . GLY A 1 128 ? 7.632 17.881 -9.590 1.00 95.81 128 GLY A CA 1
ATOM 1033 C C . GLY A 1 128 ? 6.376 17.002 -9.539 1.00 95.81 128 GLY A C 1
ATOM 1034 O O . GLY A 1 128 ? 6.356 15.935 -8.925 1.00 95.81 128 GLY A O 1
ATOM 1035 N N . GLY A 1 129 ? 5.318 17.432 -10.231 1.00 94.56 129 GLY A N 1
ATOM 1036 C CA . GLY A 1 129 ? 4.061 16.678 -10.327 1.00 94.56 129 GLY A CA 1
ATOM 1037 C C . GLY A 1 129 ? 4.135 15.436 -11.228 1.00 94.56 129 GLY A C 1
ATOM 1038 O O . GLY A 1 129 ? 5.189 15.091 -11.763 1.00 94.56 129 GLY A O 1
ATOM 1039 N N . CYS A 1 130 ? 2.993 14.772 -11.419 1.00 95.56 130 CYS A N 1
ATOM 1040 C CA . CYS A 1 130 ? 2.816 13.659 -12.355 1.00 95.56 130 CYS A CA 1
ATOM 1041 C C . CYS A 1 130 ? 1.373 13.653 -12.883 1.00 95.56 130 CYS A C 1
ATOM 1043 O O . CYS A 1 130 ? 0.449 13.976 -12.136 1.00 95.56 130 CYS A O 1
ATOM 1045 N N . ILE A 1 131 ? 1.195 13.280 -14.153 1.00 91.81 131 ILE A N 1
ATOM 1046 C CA . ILE A 1 131 ? -0.099 12.968 -14.781 1.00 91.81 131 ILE A CA 1
ATOM 1047 C C . ILE A 1 131 ? 0.017 11.577 -15.395 1.00 91.81 131 ILE A C 1
ATOM 1049 O O . ILE A 1 131 ? 1.017 11.351 -16.116 1.00 91.81 131 ILE A O 1
#

Secondary structure (DSSP, 8-state):
-EE-S---HHHHHHHHHHHHHSTT---EEGGGS--GGG--BHHHHHHHHHHHHHTS-TTTS-HHHHHHHHHHHHHHHHH-TT-BHHHHHTT--SHHHHHHHHHHHHHHTTHHHHHTT-TT-TTSPTT----